Protein AF-A0A923WWR0-F1 (afdb_monomer_lite)

Structure (mmCIF, N/CA/C/O backbone):
data_AF-A0A923WWR0-F1
#
_entry.id   AF-A0A923WWR0-F1
#
loop_
_atom_site.group_PDB
_atom_site.id
_atom_site.type_symbol
_atom_site.label_atom_id
_atom_site.label_alt_id
_atom_site.label_comp_id
_atom_site.label_asym_id
_atom_site.label_entity_id
_atom_site.label_seq_id
_atom_site.pdbx_PDB_ins_code
_atom_site.Cartn_x
_atom_site.Cartn_y
_atom_site.Cartn_z
_atom_site.occupancy
_atom_site.B_iso_or_equiv
_atom_site.auth_seq_id
_atom_site.auth_comp_id
_atom_site.auth_asym_id
_atom_site.auth_atom_id
_atom_site.pdbx_PDB_model_num
ATOM 1 N N . MET A 1 1 ? 24.056 -51.949 -47.269 1.00 47.78 1 MET A N 1
ATOM 2 C CA . MET A 1 1 ? 23.035 -50.876 -47.373 1.00 47.78 1 MET A CA 1
ATOM 3 C C . MET A 1 1 ? 22.281 -50.566 -46.061 1.00 47.78 1 MET A C 1
ATOM 5 O O . MET A 1 1 ? 21.347 -49.783 -46.093 1.00 47.78 1 MET A O 1
ATOM 9 N N . ILE A 1 2 ? 22.695 -51.073 -44.885 1.00 51.41 2 ILE A N 1
ATOM 10 C CA . ILE A 1 2 ? 21.914 -50.946 -43.625 1.00 51.41 2 ILE A CA 1
ATOM 11 C C . ILE A 1 2 ? 22.336 -49.741 -42.744 1.00 51.41 2 ILE A C 1
ATOM 13 O O . ILE A 1 2 ? 21.591 -49.320 -41.864 1.00 51.41 2 ILE A O 1
ATOM 17 N N . LYS A 1 3 ? 23.507 -49.126 -42.984 1.00 46.00 3 LYS A N 1
ATOM 18 C CA . LYS A 1 3 ? 24.010 -48.002 -42.161 1.00 46.00 3 LYS A CA 1
ATOM 19 C C . LYS A 1 3 ? 23.375 -46.637 -42.479 1.00 46.00 3 LYS A C 1
ATOM 21 O O . LYS A 1 3 ? 23.254 -45.821 -41.574 1.00 46.00 3 LYS A O 1
ATOM 26 N N . ALA A 1 4 ? 22.920 -46.400 -43.713 1.00 49.69 4 ALA A N 1
ATOM 27 C CA . ALA A 1 4 ? 22.389 -45.093 -44.131 1.00 49.69 4 ALA A CA 1
ATOM 28 C C . ALA A 1 4 ? 21.005 -44.766 -43.530 1.00 49.69 4 ALA A C 1
ATOM 30 O O . ALA A 1 4 ? 20.708 -43.610 -43.245 1.00 49.69 4 ALA A O 1
ATOM 31 N N . ILE A 1 5 ? 20.185 -45.789 -43.266 1.00 51.03 5 ILE A N 1
ATOM 32 C CA . ILE A 1 5 ? 18.810 -45.629 -42.758 1.00 51.03 5 ILE A CA 1
ATOM 33 C C . ILE A 1 5 ? 18.807 -45.182 -41.284 1.00 51.03 5 ILE A C 1
ATOM 35 O O . ILE A 1 5 ? 17.966 -44.384 -40.876 1.00 51.03 5 ILE A O 1
ATOM 39 N N . LYS A 1 6 ? 19.791 -45.624 -40.484 1.00 48.72 6 LYS A N 1
ATOM 40 C CA . LYS A 1 6 ? 19.901 -45.241 -39.064 1.00 48.72 6 LYS A CA 1
ATOM 41 C C . LYS A 1 6 ? 20.361 -43.791 -38.872 1.00 48.72 6 LYS A C 1
ATOM 43 O O . LYS A 1 6 ? 19.874 -43.128 -37.965 1.00 48.72 6 LYS A O 1
ATOM 48 N N . SER A 1 7 ? 21.237 -43.273 -39.738 1.00 49.72 7 SER A N 1
ATOM 49 C CA . SER A 1 7 ? 21.700 -41.877 -39.656 1.00 49.72 7 SER A CA 1
ATOM 50 C C . SER A 1 7 ? 20.623 -40.858 -40.035 1.00 49.72 7 SER A C 1
ATOM 52 O O . SER A 1 7 ? 20.577 -39.786 -39.437 1.00 49.72 7 SER A O 1
ATOM 54 N N . PHE A 1 8 ? 19.722 -41.198 -40.964 1.00 51.91 8 PHE A N 1
ATOM 55 C CA . PHE A 1 8 ? 18.617 -40.315 -41.358 1.00 51.91 8 PHE A CA 1
ATOM 56 C C . PHE A 1 8 ? 17.594 -40.127 -40.220 1.00 51.91 8 PHE A C 1
ATOM 58 O O . PHE A 1 8 ? 17.115 -39.021 -39.981 1.00 51.91 8 PHE A O 1
ATOM 65 N N . SER A 1 9 ? 17.335 -41.189 -39.445 1.00 55.78 9 SER A N 1
ATOM 66 C CA . SER A 1 9 ? 16.432 -41.155 -38.285 1.00 55.78 9 SER A CA 1
ATOM 67 C C . SER A 1 9 ? 16.974 -40.330 -37.113 1.00 55.78 9 SER A C 1
ATOM 69 O O . SER A 1 9 ? 16.189 -39.711 -36.398 1.00 55.78 9 SER A O 1
ATOM 71 N N . VAL A 1 10 ? 18.294 -40.315 -36.899 1.00 59.16 10 VAL A N 1
ATOM 72 C CA . VAL A 1 10 ? 18.921 -39.542 -35.811 1.00 59.16 10 VAL A CA 1
ATOM 73 C C . VAL A 1 10 ? 18.944 -38.052 -36.149 1.00 59.16 10 VAL A C 1
ATOM 75 O O . VAL A 1 10 ? 18.641 -37.229 -35.289 1.00 59.16 10 VAL A O 1
ATOM 78 N N . PHE A 1 11 ? 19.212 -37.694 -37.408 1.00 58.94 11 PHE A N 1
ATOM 79 C CA . PHE A 1 11 ? 19.166 -36.298 -37.851 1.00 58.94 11 PHE A CA 1
ATOM 80 C C . PHE A 1 11 ? 17.760 -35.693 -37.743 1.00 58.94 11 PHE A C 1
ATOM 82 O O . PHE A 1 11 ? 17.623 -34.560 -37.288 1.00 58.94 11 PHE A O 1
ATOM 89 N N . ALA A 1 12 ? 16.717 -36.457 -38.085 1.00 60.34 12 ALA A N 1
ATOM 90 C CA . ALA A 1 12 ? 15.329 -36.013 -37.945 1.00 60.34 12 ALA A CA 1
ATOM 91 C C . ALA A 1 12 ? 14.926 -35.776 -36.475 1.00 60.34 12 ALA A C 1
ATOM 93 O O . ALA A 1 12 ? 14.228 -34.809 -36.175 1.00 60.34 12 ALA A O 1
ATOM 94 N N . LEU A 1 13 ? 15.410 -36.611 -35.549 1.00 58.78 13 LEU A N 1
ATOM 95 C CA . LEU A 1 13 ? 15.163 -36.473 -34.108 1.00 58.78 13 LEU A CA 1
ATOM 96 C C . LEU A 1 13 ? 15.883 -35.265 -33.489 1.00 58.78 13 LEU A C 1
ATOM 98 O O . LEU A 1 13 ? 15.303 -34.585 -32.647 1.0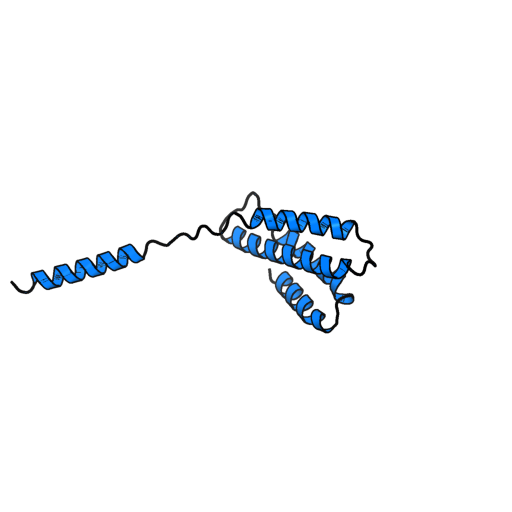0 58.78 13 LEU A O 1
ATOM 102 N N . VAL A 1 14 ? 17.110 -34.965 -33.931 1.00 60.34 14 VAL A N 1
ATOM 103 C CA . VAL A 1 14 ? 17.872 -33.779 -33.489 1.00 60.34 14 VAL A CA 1
ATOM 104 C C . VAL A 1 14 ? 17.276 -32.484 -34.051 1.00 60.34 14 VAL A C 1
ATOM 106 O O . VAL A 1 14 ? 17.271 -31.457 -33.376 1.00 60.34 14 VAL A O 1
ATOM 109 N N . PHE A 1 15 ? 16.720 -32.519 -35.264 1.00 59.03 15 PHE A N 1
ATOM 110 C CA . PHE A 1 15 ? 16.005 -31.367 -35.813 1.00 59.03 15 PHE A CA 1
ATOM 111 C C . PHE A 1 15 ? 14.698 -31.101 -35.062 1.00 59.03 15 PHE A C 1
ATOM 113 O O . PHE A 1 15 ? 14.403 -29.951 -34.748 1.00 59.03 15 PHE A O 1
ATOM 120 N N . LEU A 1 16 ? 13.945 -32.151 -34.713 1.00 59.75 16 LEU A N 1
ATOM 121 C CA . LEU A 1 16 ? 12.668 -32.030 -34.005 1.00 59.75 16 LEU A CA 1
ATOM 122 C C . LEU A 1 16 ? 12.825 -31.450 -32.585 1.00 59.75 16 LEU A C 1
ATOM 124 O O . LEU A 1 16 ? 11.973 -30.678 -32.145 1.00 59.75 16 LEU A O 1
ATOM 128 N N . SER A 1 17 ? 13.927 -31.748 -31.888 1.00 59.84 17 SER A N 1
ATOM 129 C CA . SER A 1 17 ? 14.235 -31.145 -30.581 1.00 59.84 17 SER A CA 1
ATOM 130 C C . SER A 1 17 ? 14.690 -29.683 -30.678 1.00 59.84 17 SER A C 1
ATOM 132 O O . SER A 1 17 ? 14.446 -28.903 -29.754 1.00 59.84 17 SER A O 1
ATOM 134 N N . PHE A 1 18 ? 15.268 -29.267 -31.809 1.00 58.84 18 PHE A N 1
ATOM 135 C CA . PHE A 1 18 ? 15.609 -27.864 -32.050 1.00 58.84 18 PHE A CA 1
ATOM 136 C C . PHE A 1 18 ? 14.362 -26.992 -32.293 1.00 58.84 18 PHE A C 1
ATOM 138 O O . PHE A 1 18 ? 14.297 -25.870 -31.794 1.00 58.84 18 PHE A O 1
ATOM 145 N N . VAL A 1 19 ? 13.325 -27.511 -32.970 1.00 60.44 19 VAL A N 1
ATOM 146 C CA . VAL A 1 19 ? 12.083 -26.743 -33.220 1.00 60.44 19 VAL A CA 1
ATOM 147 C C . VAL A 1 19 ? 11.257 -26.532 -31.942 1.00 60.44 19 VAL A C 1
ATOM 149 O O . VAL A 1 19 ? 10.624 -25.491 -31.787 1.00 60.44 19 VAL A O 1
ATOM 152 N N . LEU A 1 20 ? 11.308 -27.468 -30.985 1.00 58.12 20 LEU A N 1
ATOM 153 C CA . LEU A 1 20 ? 10.622 -27.328 -29.691 1.00 58.12 20 LEU A CA 1
ATOM 154 C C . LEU A 1 20 ? 11.274 -26.308 -28.739 1.00 58.12 20 LEU A C 1
ATOM 156 O O . LEU A 1 20 ? 10.700 -25.996 -27.699 1.00 58.12 20 LEU A O 1
ATOM 160 N N . SER A 1 21 ? 12.451 -25.780 -29.088 1.00 58.69 21 SER A N 1
ATOM 161 C CA . SER A 1 21 ? 13.175 -24.786 -28.284 1.00 58.69 21 SER A CA 1
ATOM 162 C C . SER A 1 21 ? 12.827 -23.340 -28.657 1.00 58.69 21 SER A C 1
ATOM 164 O O . SER A 1 21 ? 13.404 -22.402 -28.104 1.00 58.69 21 SER A O 1
ATOM 166 N N . VAL A 1 22 ? 11.881 -23.124 -29.581 1.00 59.34 22 VAL A N 1
ATOM 167 C CA . VAL A 1 22 ? 11.337 -21.788 -29.849 1.00 59.34 22 VAL A CA 1
ATOM 16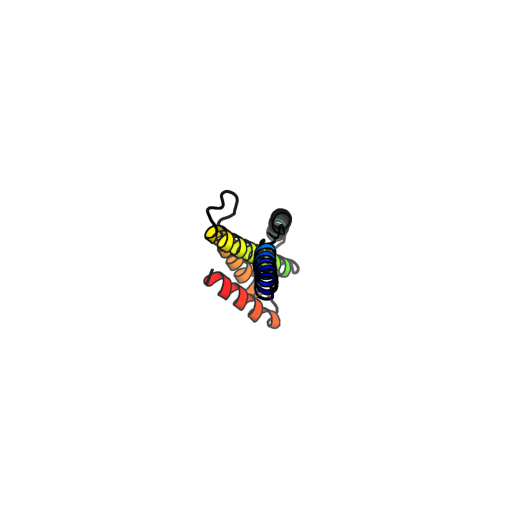8 C C . VAL A 1 22 ? 10.481 -21.379 -28.653 1.00 59.34 22 VAL A C 1
ATOM 170 O O . VAL A 1 22 ? 9.304 -21.717 -28.552 1.00 59.34 22 VAL A O 1
ATOM 173 N N . SER A 1 23 ? 11.106 -20.658 -27.723 1.00 58.12 23 SER A N 1
ATOM 174 C CA . SER A 1 23 ? 10.460 -20.036 -26.575 1.00 58.12 23 SER A CA 1
ATOM 175 C C . SER A 1 23 ? 9.244 -19.236 -27.029 1.00 58.12 23 SER A C 1
ATOM 177 O O . SER A 1 23 ? 9.375 -18.172 -27.641 1.00 58.12 23 SER A O 1
ATOM 179 N N . ILE A 1 24 ? 8.053 -19.738 -26.705 1.00 61.91 24 ILE A N 1
ATOM 180 C CA . ILE A 1 24 ? 6.806 -18.988 -26.811 1.00 61.91 24 ILE A CA 1
ATOM 181 C C . ILE A 1 24 ? 6.957 -17.793 -25.868 1.00 61.91 24 ILE A C 1
ATOM 183 O O . ILE A 1 24 ? 6.822 -17.920 -24.650 1.00 61.91 24 ILE A O 1
ATOM 187 N N . LYS A 1 25 ? 7.292 -16.621 -26.414 1.00 58.16 25 LYS A N 1
ATOM 188 C CA . LYS A 1 25 ? 7.227 -15.375 -25.654 1.00 58.16 25 LYS A CA 1
ATOM 189 C C . LYS A 1 25 ? 5.756 -15.120 -25.344 1.00 58.16 25 LYS A C 1
ATOM 191 O O . LYS A 1 25 ? 4.984 -14.729 -26.213 1.00 58.16 25 LYS A O 1
ATOM 196 N N . SER A 1 26 ? 5.371 -15.395 -24.103 1.00 49.47 26 SER A N 1
ATOM 197 C CA . SER A 1 26 ? 4.050 -15.064 -23.580 1.00 49.47 26 SER A CA 1
ATOM 198 C C . SER A 1 26 ? 3.891 -13.542 -23.549 1.00 49.47 26 SER A C 1
ATOM 200 O O . SER A 1 26 ? 4.515 -12.853 -22.742 1.00 49.47 26 SER A O 1
ATOM 202 N N . HIS A 1 27 ? 3.067 -13.002 -24.445 1.00 53.34 27 HIS A N 1
ATOM 203 C CA . HIS A 1 27 ? 2.634 -11.606 -24.415 1.00 53.34 27 HIS A CA 1
ATOM 204 C C . HIS A 1 27 ? 1.399 -11.474 -23.516 1.00 53.34 27 HIS A C 1
ATOM 206 O O . HIS A 1 27 ? 0.281 -11.322 -23.995 1.00 53.34 27 HIS A O 1
ATOM 212 N N . ALA A 1 28 ? 1.590 -11.562 -22.199 1.00 55.50 28 ALA A N 1
ATOM 213 C CA . ALA A 1 28 ? 0.507 -11.398 -21.220 1.00 55.50 28 ALA A CA 1
ATOM 214 C C . ALA A 1 28 ? 0.619 -10.111 -20.374 1.00 55.50 28 ALA A C 1
ATOM 216 O O . ALA A 1 28 ? -0.126 -9.950 -19.413 1.00 55.50 28 ALA A O 1
ATOM 217 N N . ALA A 1 29 ? 1.542 -9.196 -20.692 1.00 54.03 29 ALA A N 1
ATOM 218 C CA . ALA A 1 29 ? 1.967 -8.167 -19.735 1.00 54.03 29 ALA A CA 1
ATOM 219 C C . ALA A 1 29 ? 1.371 -6.756 -19.919 1.00 54.03 29 ALA A C 1
ATOM 221 O O . ALA A 1 29 ? 1.490 -5.953 -19.006 1.00 54.03 29 ALA A O 1
ATOM 222 N N . GLU A 1 30 ? 0.719 -6.410 -21.034 1.00 54.34 30 GLU A N 1
ATOM 223 C CA . GLU A 1 30 ? 0.506 -4.976 -21.332 1.00 54.34 30 GLU A CA 1
ATOM 224 C C . GLU A 1 30 ? -0.824 -4.381 -20.821 1.00 54.34 30 GLU A C 1
ATOM 226 O O . GLU A 1 30 ? -0.888 -3.206 -20.475 1.00 54.34 30 GLU A O 1
ATOM 231 N N . LYS A 1 31 ? -1.907 -5.166 -20.699 1.00 54.22 31 LYS A N 1
ATOM 232 C CA . LYS A 1 31 ? -3.222 -4.614 -20.291 1.00 54.22 31 LYS A CA 1
ATOM 233 C C . LYS A 1 31 ? -3.421 -4.419 -18.783 1.00 54.22 31 LYS A C 1
ATOM 235 O O . LYS A 1 31 ? -4.392 -3.773 -18.389 1.00 54.22 31 LYS A O 1
ATOM 240 N N . VAL A 1 32 ? -2.566 -4.991 -17.937 1.00 55.91 32 VAL A N 1
ATOM 241 C CA . VAL A 1 32 ? -2.772 -5.002 -16.476 1.00 55.91 32 VAL A CA 1
ATOM 242 C C . VAL A 1 32 ? -2.412 -3.659 -15.834 1.00 55.91 32 VAL A C 1
ATOM 244 O O . VAL A 1 32 ? -3.115 -3.215 -14.923 1.00 55.91 32 VAL A O 1
ATOM 247 N N . ASP A 1 33 ? -1.372 -2.988 -16.334 1.00 60.97 33 ASP A N 1
ATOM 248 C CA . ASP A 1 33 ? -0.810 -1.793 -15.695 1.00 60.97 33 ASP A CA 1
ATOM 249 C C . ASP A 1 33 ? -1.809 -0.621 -15.666 1.00 60.97 33 ASP A C 1
ATOM 251 O O . ASP A 1 33 ? -2.053 -0.044 -14.605 1.00 60.97 33 ASP A O 1
ATOM 255 N N . ASN A 1 34 ? -2.514 -0.3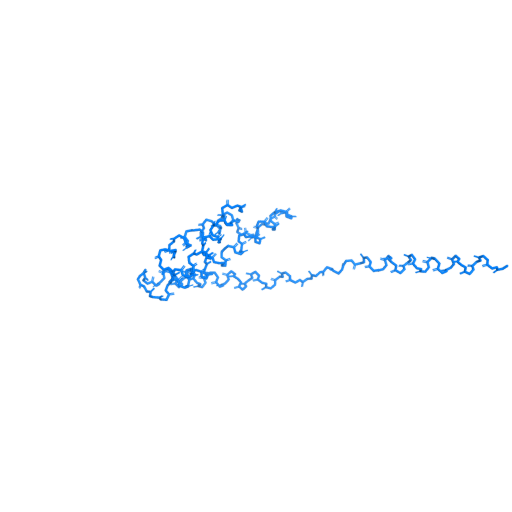71 -16.776 1.00 73.25 34 ASN A N 1
ATOM 256 C CA . ASN A 1 34 ? -3.495 0.720 -16.870 1.00 73.25 34 ASN A CA 1
ATOM 257 C C . ASN A 1 34 ? -4.678 0.564 -15.898 1.00 73.25 34 ASN A C 1
ATOM 259 O O . ASN A 1 34 ? -5.161 1.545 -15.333 1.00 73.25 34 ASN A O 1
ATOM 263 N N . ASN A 1 35 ? -5.151 -0.666 -15.678 1.00 85.81 35 ASN A N 1
ATOM 264 C CA . ASN A 1 35 ? -6.302 -0.909 -14.806 1.00 85.81 35 ASN A CA 1
ATOM 265 C C . ASN A 1 35 ? -5.925 -0.830 -13.324 1.00 85.81 35 ASN A C 1
ATOM 267 O O . ASN A 1 35 ? -6.711 -0.327 -12.517 1.00 85.81 35 ASN A O 1
ATOM 271 N N . ARG A 1 36 ? -4.730 -1.316 -12.960 1.00 90.94 36 ARG A N 1
ATOM 272 C CA . ARG A 1 36 ? -4.218 -1.235 -11.587 1.00 90.94 36 ARG A CA 1
ATOM 273 C C . ARG A 1 36 ? -4.018 0.218 -11.176 1.00 90.94 36 ARG A C 1
ATOM 275 O O . ARG A 1 36 ? -4.494 0.606 -10.114 1.00 90.94 36 ARG A O 1
ATOM 282 N N . ASP A 1 37 ? -3.360 1.012 -12.016 1.00 91.44 37 ASP A N 1
ATOM 283 C CA . ASP A 1 37 ? -3.039 2.403 -11.693 1.00 91.44 37 ASP A CA 1
ATOM 284 C C . ASP A 1 37 ? -4.305 3.261 -11.600 1.00 91.44 37 ASP A C 1
ATOM 286 O O . ASP A 1 37 ? -4.485 3.990 -10.623 1.00 91.44 37 ASP A O 1
ATOM 290 N N . TYR A 1 38 ? -5.257 3.066 -12.519 1.00 93.44 38 TYR A N 1
ATOM 291 C CA . TYR A 1 38 ? -6.579 3.686 -12.424 1.00 93.44 38 TYR A CA 1
ATOM 292 C C . TYR A 1 38 ? -7.303 3.334 -11.113 1.00 93.44 38 TYR A C 1
ATOM 294 O O . TYR A 1 38 ? -7.919 4.195 -10.478 1.00 93.44 38 TYR A O 1
ATOM 302 N N . LEU A 1 39 ? -7.235 2.069 -10.681 1.00 95.44 39 LEU A N 1
ATOM 303 C CA . LEU A 1 39 ? -7.866 1.633 -9.438 1.00 95.44 39 LEU A CA 1
ATOM 304 C C . LEU A 1 39 ? -7.166 2.215 -8.202 1.00 95.44 39 LEU A C 1
ATOM 306 O O . LEU A 1 39 ? -7.857 2.640 -7.276 1.00 95.44 39 LEU A O 1
ATOM 310 N N . ILE A 1 40 ? -5.831 2.275 -8.194 1.00 96.69 40 ILE A N 1
ATOM 311 C CA . ILE A 1 40 ? -5.048 2.926 -7.133 1.00 96.69 40 ILE A CA 1
ATOM 312 C C . ILE A 1 40 ? -5.478 4.387 -6.995 1.00 96.69 40 ILE A C 1
ATOM 314 O O . ILE A 1 40 ? -5.821 4.819 -5.894 1.00 96.69 40 ILE A O 1
ATOM 318 N N . ASP A 1 41 ? -5.551 5.124 -8.103 1.00 95.75 41 ASP A N 1
ATOM 319 C CA . ASP A 1 41 ? -5.958 6.529 -8.097 1.00 95.75 41 ASP A CA 1
ATOM 320 C C . ASP A 1 41 ? -7.392 6.708 -7.591 1.00 95.75 41 ASP A C 1
ATOM 322 O O . ASP A 1 41 ? -7.671 7.592 -6.774 1.00 95.75 41 ASP A O 1
ATOM 326 N N . LYS A 1 42 ? -8.317 5.852 -8.038 1.00 96.62 42 LYS A N 1
ATOM 327 C CA . LYS A 1 42 ? -9.714 5.893 -7.598 1.00 96.62 42 LYS A CA 1
ATOM 328 C C . LYS A 1 42 ? -9.833 5.631 -6.099 1.00 96.62 42 LYS A C 1
ATOM 330 O O . LYS A 1 42 ? -10.509 6.387 -5.406 1.00 96.62 42 LYS A O 1
ATOM 335 N N . LEU A 1 43 ? -9.175 4.591 -5.589 1.00 97.56 43 LEU A N 1
ATOM 336 C CA . LEU A 1 43 ? -9.219 4.249 -4.168 1.00 97.56 43 LEU A CA 1
ATOM 337 C C . LEU A 1 43 ? -8.522 5.307 -3.314 1.00 97.56 43 LEU A C 1
ATOM 339 O O . LEU A 1 43 ? -9.044 5.651 -2.260 1.00 97.56 43 LEU A O 1
ATOM 343 N N . HIS A 1 44 ? -7.415 5.886 -3.784 1.00 96.56 44 HIS A N 1
ATOM 344 C CA . HIS A 1 44 ? -6.760 6.998 -3.101 1.00 96.56 44 HIS A CA 1
ATOM 345 C C . HIS A 1 44 ? -7.718 8.180 -2.928 1.00 96.56 44 HIS A C 1
ATOM 347 O O . HIS A 1 44 ? -7.876 8.671 -1.815 1.00 96.56 44 HIS A O 1
ATOM 353 N N . ARG A 1 45 ? -8.427 8.587 -3.994 1.00 96.19 45 ARG A N 1
ATOM 354 C CA . ARG A 1 45 ? -9.445 9.654 -3.921 1.00 96.19 45 ARG A CA 1
ATOM 355 C C . ARG A 1 45 ? -10.559 9.328 -2.927 1.00 96.19 45 ARG A C 1
ATOM 357 O O . ARG A 1 45 ? -11.024 10.209 -2.213 1.00 96.19 45 ARG A O 1
ATOM 364 N N . VAL A 1 46 ? -10.994 8.070 -2.867 1.00 96.06 46 VAL A N 1
ATOM 365 C CA . VAL A 1 46 ? -12.007 7.645 -1.893 1.00 96.06 46 VAL A CA 1
ATOM 366 C C . VAL A 1 46 ? -11.456 7.738 -0.467 1.00 96.06 46 VAL A C 1
ATOM 368 O O . VAL A 1 46 ? -12.094 8.347 0.384 1.00 96.06 46 VAL A O 1
ATOM 371 N N . VAL A 1 47 ? -10.253 7.220 -0.202 1.00 94.69 47 VAL A N 1
ATOM 372 C CA . VAL A 1 47 ? -9.618 7.274 1.129 1.00 94.69 47 VAL A CA 1
ATOM 373 C C . VAL A 1 47 ? -9.407 8.710 1.612 1.00 94.69 47 VAL A C 1
ATOM 375 O O . VAL A 1 47 ? -9.574 8.964 2.806 1.00 94.69 47 VAL A O 1
ATOM 378 N N . THR A 1 48 ? -9.057 9.637 0.714 1.00 93.88 48 THR A N 1
ATOM 379 C CA . THR A 1 48 ? -8.868 11.057 1.055 1.00 93.88 48 THR A CA 1
ATOM 380 C C . THR A 1 48 ? -10.176 11.797 1.307 1.00 93.88 48 THR A C 1
ATOM 382 O O . THR A 1 48 ? -10.171 12.782 2.035 1.00 93.88 48 THR A O 1
ATOM 385 N N . ASN A 1 49 ? -11.283 11.339 0.716 1.00 95.56 49 ASN A N 1
ATOM 386 C CA . ASN A 1 49 ? -12.588 11.989 0.842 1.00 95.56 49 ASN A CA 1
ATOM 387 C C . ASN A 1 49 ? -13.455 11.392 1.960 1.00 95.56 49 ASN A C 1
ATOM 389 O O . ASN A 1 49 ? -14.394 12.043 2.412 1.00 95.56 49 ASN A O 1
ATOM 393 N N . LEU A 1 50 ? -13.169 10.166 2.404 1.00 94.44 50 LEU A N 1
ATOM 394 C CA . LEU A 1 50 ? -13.855 9.554 3.540 1.00 94.44 50 LEU A CA 1
ATOM 395 C C . LEU A 1 50 ? -13.305 10.079 4.867 1.00 94.44 50 LEU A C 1
ATOM 397 O O . LEU A 1 50 ? -12.092 10.186 5.064 1.00 94.44 50 LEU A O 1
ATOM 401 N N . ALA A 1 51 ? -14.208 10.322 5.817 1.00 92.44 51 ALA A N 1
ATOM 402 C CA . ALA A 1 51 ? -13.830 10.674 7.178 1.00 92.44 51 ALA A CA 1
ATOM 403 C C . ALA A 1 51 ? -13.004 9.539 7.823 1.00 92.44 51 ALA A C 1
ATOM 405 O O . ALA A 1 51 ? -13.314 8.363 7.615 1.00 92.44 51 ALA A O 1
ATOM 406 N N . PRO A 1 52 ? -11.994 9.837 8.665 1.00 86.94 52 PRO A N 1
ATOM 407 C CA . PRO A 1 52 ? -11.175 8.807 9.315 1.00 86.94 52 PRO A CA 1
ATOM 408 C C . PRO A 1 52 ? -11.955 7.778 10.149 1.00 86.94 52 PRO A C 1
ATOM 410 O O . PRO A 1 52 ? -11.468 6.660 10.334 1.00 86.94 52 PRO A O 1
ATOM 413 N N . ALA A 1 53 ? -13.133 8.164 10.649 1.00 87.44 53 ALA A N 1
ATOM 414 C CA . ALA A 1 53 ? -14.036 7.332 11.444 1.00 87.44 53 ALA A CA 1
ATOM 415 C C . ALA A 1 53 ? -15.057 6.539 10.604 1.00 87.44 53 ALA A C 1
ATOM 417 O O . ALA A 1 53 ? -15.832 5.766 11.164 1.00 87.44 53 ALA A O 1
ATOM 418 N N . ASP A 1 54 ? -15.084 6.723 9.281 1.00 90.88 54 ASP A N 1
ATOM 419 C CA . ASP A 1 54 ? -16.013 6.011 8.409 1.00 90.88 54 ASP A CA 1
ATOM 420 C C . ASP A 1 54 ? -15.718 4.501 8.410 1.00 90.88 54 ASP A C 1
ATOM 422 O O . ASP A 1 54 ? -14.594 4.061 8.147 1.00 90.88 54 ASP A O 1
ATOM 426 N N . SER A 1 55 ? -16.746 3.698 8.696 1.00 86.31 55 SER A N 1
ATOM 427 C CA . SER A 1 55 ? -16.641 2.238 8.797 1.00 86.31 55 SER A CA 1
ATOM 428 C C . SER A 1 55 ? -16.164 1.556 7.507 1.00 86.31 55 SER A C 1
ATOM 430 O O . SER A 1 55 ? -15.475 0.536 7.571 1.00 86.31 55 SER A O 1
ATOM 432 N N . ALA A 1 56 ? -16.455 2.129 6.334 1.00 89.25 56 ALA A N 1
ATOM 433 C CA . ALA A 1 56 ? -16.026 1.594 5.046 1.00 89.25 56 ALA A CA 1
ATOM 434 C C . ALA A 1 56 ? -14.538 1.870 4.768 1.00 89.25 56 ALA A C 1
ATOM 436 O O . ALA A 1 56 ? -13.903 1.158 3.984 1.00 89.25 56 ALA A O 1
ATOM 437 N N . ARG A 1 57 ? -13.949 2.879 5.423 1.00 91.81 57 ARG A N 1
ATOM 438 C CA . ARG A 1 57 ? -12.604 3.375 5.108 1.00 91.81 57 ARG A CA 1
ATOM 439 C C . ARG A 1 57 ? -11.511 2.338 5.355 1.00 91.81 57 ARG A C 1
ATOM 441 O O . ARG A 1 57 ? -10.586 2.242 4.555 1.00 91.81 57 ARG A O 1
ATOM 448 N N . ASN A 1 58 ? -11.626 1.523 6.403 1.00 89.94 58 ASN A N 1
ATOM 449 C CA . ASN A 1 58 ? -10.584 0.549 6.756 1.00 89.94 58 ASN A CA 1
ATOM 450 C C . ASN A 1 58 ? -10.410 -0.535 5.683 1.00 89.94 58 ASN A C 1
ATOM 452 O O . ASN A 1 58 ? -9.283 -0.851 5.309 1.00 89.94 58 ASN A O 1
ATOM 456 N N . GLY A 1 59 ? -11.512 -1.069 5.147 1.00 91.88 59 GLY A N 1
ATOM 457 C CA . GLY A 1 59 ? -11.452 -2.061 4.068 1.00 91.88 59 GLY A CA 1
ATOM 458 C C . GLY A 1 59 ? -10.856 -1.482 2.782 1.00 91.88 59 GLY A C 1
ATOM 459 O O . GLY A 1 59 ? -10.064 -2.137 2.107 1.00 91.88 59 GLY A O 1
ATOM 460 N N . ILE A 1 60 ? -11.182 -0.224 2.479 1.00 95.75 60 ILE A N 1
ATOM 461 C CA . ILE A 1 60 ? -10.672 0.491 1.303 1.00 95.75 60 ILE A CA 1
ATOM 462 C C . ILE A 1 60 ? -9.170 0.775 1.448 1.00 95.75 60 ILE A C 1
ATOM 464 O O . ILE A 1 60 ? -8.425 0.579 0.490 1.00 95.75 60 ILE A O 1
ATOM 468 N N . ILE A 1 61 ? -8.711 1.172 2.639 1.00 95.94 61 ILE A N 1
ATOM 469 C CA . ILE A 1 61 ? -7.287 1.378 2.942 1.00 95.94 61 ILE A CA 1
ATOM 470 C C . ILE A 1 61 ? -6.491 0.093 2.765 1.00 95.94 61 ILE A C 1
ATOM 472 O O . ILE A 1 61 ? -5.445 0.124 2.124 1.00 95.94 61 ILE A O 1
ATOM 476 N N . LEU A 1 62 ? -6.983 -1.034 3.287 1.00 95.88 62 LEU A N 1
ATOM 477 C CA . LEU A 1 62 ? -6.314 -2.323 3.102 1.00 95.88 62 LEU A CA 1
ATOM 478 C C . LEU A 1 62 ? -6.202 -2.678 1.620 1.00 95.88 62 LEU A C 1
ATOM 480 O O . LEU A 1 62 ? -5.121 -3.019 1.155 1.00 95.88 62 LEU A O 1
ATOM 484 N N . ARG A 1 63 ? -7.287 -2.508 0.854 1.00 96.50 63 ARG A N 1
ATOM 485 C CA . ARG A 1 63 ? -7.265 -2.796 -0.583 1.00 96.50 63 ARG A CA 1
ATOM 486 C C . ARG A 1 63 ? -6.306 -1.885 -1.350 1.00 96.50 63 ARG A C 1
ATOM 488 O O . ARG A 1 63 ? -5.650 -2.336 -2.286 1.00 96.50 63 ARG A O 1
ATOM 495 N N . LEU A 1 64 ? -6.229 -0.610 -0.974 1.00 97.75 64 LEU A N 1
ATOM 496 C CA . LEU A 1 64 ? -5.265 0.330 -1.538 1.00 97.75 64 LEU A CA 1
ATOM 497 C C . LEU A 1 64 ? -3.824 -0.074 -1.184 1.00 97.75 64 LEU A C 1
ATOM 499 O O . LEU A 1 64 ? -2.959 -0.045 -2.057 1.00 97.75 64 LEU A O 1
ATOM 503 N N . ALA A 1 65 ? -3.574 -0.498 0.058 1.00 97.69 65 ALA A N 1
ATOM 504 C CA . ALA A 1 65 ? -2.271 -0.986 0.505 1.00 97.69 65 ALA A CA 1
ATOM 505 C C . ALA A 1 65 ? -1.831 -2.250 -0.254 1.00 97.69 65 ALA A C 1
ATOM 507 O O . ALA A 1 65 ? -0.679 -2.319 -0.682 1.00 97.69 65 ALA A O 1
ATOM 508 N N . ASP A 1 66 ? -2.744 -3.200 -0.489 1.00 96.81 66 ASP A N 1
ATOM 509 C CA . ASP A 1 66 ? -2.489 -4.399 -1.300 1.00 96.81 66 ASP A CA 1
ATOM 510 C C . ASP A 1 66 ? -2.034 -4.019 -2.720 1.00 96.81 66 ASP A C 1
ATOM 512 O O . ASP A 1 66 ? -1.008 -4.492 -3.200 1.00 96.81 66 ASP A O 1
ATOM 516 N N . LEU A 1 67 ? -2.759 -3.114 -3.386 1.00 97.19 67 LEU A N 1
ATOM 517 C CA . LEU A 1 67 ? -2.457 -2.714 -4.767 1.00 97.19 67 LEU A CA 1
ATOM 518 C C . LEU A 1 67 ? -1.126 -1.963 -4.889 1.00 97.19 67 LEU A C 1
ATOM 520 O O . LEU A 1 67 ? -0.395 -2.157 -5.862 1.00 97.19 67 LEU A O 1
ATOM 524 N N . LEU A 1 68 ? -0.806 -1.116 -3.909 1.00 97.56 68 LEU A N 1
ATOM 525 C CA . LEU A 1 68 ? 0.486 -0.433 -3.829 1.00 97.56 68 LEU A CA 1
ATOM 526 C C . LEU A 1 68 ? 1.622 -1.434 -3.577 1.00 97.56 68 LEU A C 1
ATOM 528 O O . LEU A 1 68 ? 2.654 -1.357 -4.236 1.00 97.56 68 LEU A O 1
ATOM 532 N N . SER A 1 69 ? 1.417 -2.409 -2.685 1.00 97.12 69 SER A N 1
ATOM 533 C CA . SER A 1 69 ? 2.364 -3.506 -2.442 1.00 97.12 69 SER A CA 1
ATOM 534 C C . SER A 1 69 ? 2.640 -4.305 -3.719 1.00 97.12 69 SER A C 1
ATOM 536 O O . SER A 1 69 ? 3.796 -4.518 -4.088 1.00 97.12 69 SER A O 1
ATOM 538 N N . ASP A 1 70 ? 1.592 -4.680 -4.451 1.00 94.75 70 ASP A N 1
ATOM 539 C CA . ASP A 1 70 ? 1.716 -5.436 -5.697 1.00 94.75 70 ASP A CA 1
ATOM 540 C C . ASP A 1 70 ? 2.435 -4.635 -6.791 1.00 94.75 70 ASP A C 1
ATOM 542 O O . ASP A 1 70 ? 3.297 -5.176 -7.489 1.00 94.75 70 ASP A O 1
ATOM 546 N N . ARG A 1 71 ? 2.137 -3.333 -6.925 1.00 94.50 71 ARG A N 1
ATOM 547 C CA . ARG A 1 71 ? 2.845 -2.459 -7.872 1.00 94.50 71 ARG A CA 1
ATOM 548 C C . ARG A 1 71 ? 4.312 -2.277 -7.491 1.00 94.50 71 ARG A C 1
ATOM 550 O O . ARG A 1 71 ? 5.163 -2.338 -8.376 1.00 94.50 71 ARG A O 1
ATOM 557 N N . ALA A 1 72 ? 4.619 -2.132 -6.201 1.00 94.94 72 ALA A N 1
ATOM 558 C CA . ALA A 1 72 ? 5.994 -2.075 -5.715 1.00 94.94 72 ALA A CA 1
ATOM 559 C C . ALA A 1 72 ? 6.763 -3.348 -6.095 1.00 94.94 72 ALA A C 1
ATOM 561 O O . ALA A 1 72 ? 7.822 -3.261 -6.709 1.00 94.94 72 ALA A O 1
ATOM 562 N N . ARG A 1 73 ? 6.199 -4.533 -5.826 1.00 92.19 73 ARG A N 1
ATOM 563 C CA . ARG A 1 73 ? 6.807 -5.828 -6.189 1.00 92.19 73 ARG A CA 1
ATOM 564 C C . ARG A 1 73 ? 7.055 -5.951 -7.685 1.00 92.19 73 ARG A C 1
ATOM 566 O O . ARG A 1 73 ? 8.150 -6.326 -8.098 1.00 92.19 73 ARG A O 1
ATOM 573 N N . TYR A 1 74 ? 6.046 -5.618 -8.487 1.00 91.81 74 TYR A N 1
ATOM 574 C CA . TYR A 1 74 ? 6.148 -5.653 -9.941 1.00 91.81 74 TYR A CA 1
ATOM 575 C C . TYR A 1 74 ? 7.257 -4.723 -10.443 1.00 91.81 74 TYR A C 1
ATOM 577 O O . TYR A 1 74 ? 8.114 -5.145 -11.218 1.00 91.81 74 TYR A O 1
ATOM 585 N N . ASN A 1 75 ? 7.301 -3.486 -9.946 1.00 92.06 75 ASN A N 1
ATOM 586 C CA . ASN A 1 75 ? 8.314 -2.521 -10.354 1.00 92.06 75 ASN A CA 1
ATOM 587 C C . ASN A 1 75 ? 9.717 -2.911 -9.856 1.00 92.06 75 ASN A C 1
ATOM 589 O O . ASN A 1 75 ? 10.682 -2.670 -10.577 1.00 92.06 75 ASN A O 1
ATOM 593 N N . SER A 1 76 ? 9.858 -3.548 -8.684 1.00 91.50 76 SER A N 1
ATOM 594 C CA . SER A 1 76 ? 11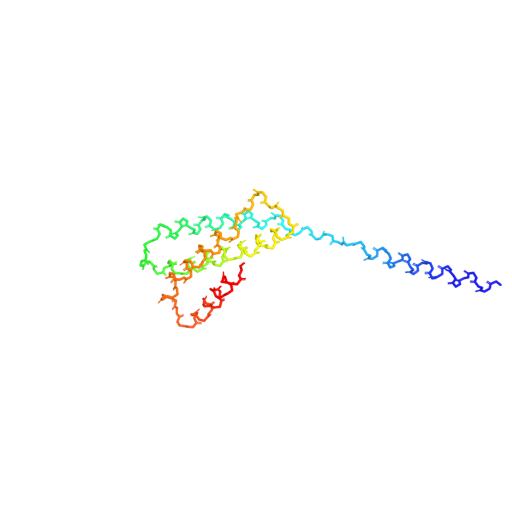.146 -4.084 -8.204 1.00 91.50 76 SER A CA 1
ATOM 595 C C . SER A 1 76 ? 11.681 -5.165 -9.141 1.00 91.50 76 SER A C 1
ATOM 597 O O . SER A 1 76 ? 12.858 -5.152 -9.509 1.00 91.50 76 SER A O 1
ATOM 599 N N . MET A 1 77 ? 10.806 -6.076 -9.582 1.00 89.69 77 MET A N 1
ATOM 600 C CA . MET A 1 77 ? 11.163 -7.092 -10.573 1.00 89.69 77 MET A CA 1
ATOM 601 C C . MET A 1 77 ? 11.550 -6.448 -11.908 1.00 89.69 77 MET A C 1
ATOM 603 O O . MET A 1 77 ? 12.598 -6.764 -12.462 1.00 89.69 77 MET A O 1
ATOM 607 N N . LYS A 1 78 ? 10.755 -5.487 -12.395 1.00 89.12 78 LYS A N 1
ATOM 608 C CA . LYS A 1 78 ? 11.027 -4.783 -13.658 1.00 89.12 78 LYS A CA 1
ATOM 609 C C . LYS A 1 78 ? 12.341 -4.015 -13.635 1.00 89.12 78 LYS A C 1
ATOM 611 O O . LYS A 1 78 ? 13.067 -4.044 -14.621 1.00 89.12 78 LYS A O 1
ATOM 616 N N . LEU A 1 79 ? 12.673 -3.376 -12.515 1.00 86.62 79 LEU A N 1
ATOM 617 C CA . LEU A 1 79 ? 13.934 -2.656 -12.360 1.00 86.62 79 LEU A CA 1
ATOM 618 C C . LEU A 1 79 ? 15.148 -3.596 -12.408 1.00 86.62 79 LEU A C 1
ATOM 620 O O . LEU A 1 79 ? 16.205 -3.207 -12.898 1.00 86.62 79 LEU A O 1
ATOM 624 N N . SER A 1 80 ? 14.980 -4.839 -11.949 1.00 85.50 80 SER A N 1
ATOM 625 C CA . SER A 1 80 ? 16.014 -5.878 -12.029 1.00 85.50 80 SER A CA 1
ATOM 626 C C . SER A 1 80 ? 16.226 -6.388 -13.463 1.00 85.50 80 SER A C 1
ATOM 628 O O . SER A 1 80 ? 17.317 -6.842 -13.796 1.00 85.50 80 SER A O 1
ATOM 630 N N . GLU A 1 81 ? 15.208 -6.290 -14.326 1.00 87.62 81 GLU A N 1
ATOM 631 C CA . GLU A 1 81 ? 15.279 -6.636 -15.756 1.00 87.62 81 GLU A CA 1
ATOM 632 C C . GLU A 1 81 ? 15.882 -5.504 -16.618 1.00 87.62 81 GLU A C 1
ATOM 634 O O . GLU A 1 81 ? 16.313 -5.751 -17.746 1.00 87.62 81 GLU A O 1
ATOM 639 N N . GLY A 1 82 ? 15.923 -4.266 -16.111 1.00 84.06 82 GLY A N 1
ATOM 640 C CA . GLY A 1 82 ? 16.488 -3.102 -16.796 1.00 84.06 82 GLY A CA 1
ATOM 641 C C . GLY A 1 82 ? 15.877 -1.766 -16.342 1.00 84.06 82 GLY A C 1
ATOM 642 O O . GLY A 1 82 ? 14.924 -1.733 -15.563 1.00 84.06 82 GLY A O 1
ATOM 643 N N . PRO A 1 83 ? 16.398 -0.621 -16.823 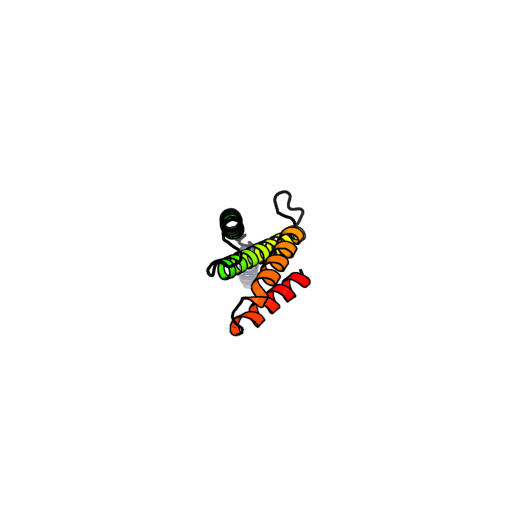1.00 76.75 83 PRO A N 1
ATOM 644 C CA . PRO A 1 83 ? 15.900 0.692 -16.422 1.00 76.75 83 PRO A CA 1
ATOM 645 C C . PRO A 1 83 ? 14.472 0.934 -16.934 1.00 76.75 83 PRO A C 1
ATOM 647 O O . PRO A 1 83 ? 14.249 1.097 -18.136 1.00 76.75 83 PRO A O 1
ATOM 650 N N . CYS A 1 84 ? 13.504 1.024 -16.019 1.00 79.75 84 CYS A N 1
ATOM 651 C CA . CYS A 1 84 ? 12.140 1.426 -16.351 1.00 79.75 84 CYS A CA 1
ATOM 652 C C . CYS A 1 84 ? 11.979 2.952 -16.270 1.00 79.75 84 CYS A C 1
ATOM 654 O O . CYS A 1 84 ? 12.065 3.533 -15.192 1.00 79.75 84 CYS A O 1
ATOM 656 N N . LYS A 1 85 ? 11.720 3.608 -17.409 1.00 79.38 85 LYS A N 1
ATOM 657 C CA . LYS A 1 85 ? 11.583 5.078 -17.488 1.00 79.38 85 LYS A CA 1
ATOM 658 C C . LYS A 1 85 ? 10.218 5.606 -17.039 1.00 79.38 85 LYS A C 1
ATOM 660 O O . LYS A 1 85 ? 10.118 6.765 -16.659 1.00 79.38 85 LYS A O 1
ATOM 665 N N . THR A 1 86 ? 9.177 4.781 -17.119 1.00 82.31 86 THR A N 1
ATOM 666 C CA . THR A 1 86 ? 7.783 5.170 -16.842 1.00 82.31 86 THR A CA 1
ATOM 667 C C . THR A 1 86 ? 7.229 4.550 -15.561 1.00 82.31 86 THR A C 1
ATOM 669 O O . THR A 1 86 ? 6.105 4.859 -15.175 1.00 82.31 86 THR A O 1
ATOM 672 N N . CYS A 1 87 ? 7.993 3.682 -14.893 1.00 84.62 87 CYS A N 1
ATOM 673 C CA . CYS A 1 87 ? 7.563 3.049 -13.654 1.00 84.62 87 CYS A CA 1
ATOM 674 C C . CYS A 1 87 ? 7.715 4.009 -12.477 1.00 84.62 87 CYS A C 1
ATOM 676 O O . CYS A 1 87 ? 8.716 4.715 -12.346 1.00 84.62 87 CYS A O 1
ATOM 678 N N . ILE A 1 88 ? 6.756 3.953 -11.559 1.00 89.69 88 ILE A N 1
ATOM 679 C CA . ILE A 1 88 ? 6.917 4.531 -10.227 1.00 89.69 88 ILE A CA 1
ATOM 680 C C . ILE A 1 88 ? 8.008 3.746 -9.490 1.00 89.69 88 ILE A C 1
ATOM 682 O O . ILE A 1 88 ? 8.032 2.513 -9.537 1.00 89.69 88 ILE A O 1
ATOM 686 N N . ALA A 1 89 ? 8.909 4.454 -8.807 1.00 91.38 89 ALA A N 1
ATOM 687 C CA . ALA A 1 89 ? 9.957 3.818 -8.020 1.00 91.38 89 ALA A CA 1
ATOM 688 C C . ALA A 1 89 ? 9.327 2.853 -6.992 1.00 91.38 89 ALA A C 1
ATOM 690 O O . ALA A 1 89 ? 8.440 3.278 -6.244 1.00 91.38 89 ALA A O 1
ATOM 691 N N . PRO A 1 90 ? 9.779 1.585 -6.908 1.00 92.50 90 PRO A N 1
ATOM 692 C CA . PRO A 1 90 ? 9.180 0.591 -6.010 1.00 92.50 90 PRO A CA 1
ATOM 693 C C . PRO A 1 90 ? 9.092 1.070 -4.561 1.00 92.50 90 PRO A C 1
ATOM 695 O O . PRO A 1 90 ? 8.108 0.845 -3.858 1.00 92.50 90 PRO A O 1
ATOM 698 N N . ASP A 1 91 ? 10.113 1.816 -4.148 1.00 94.50 91 ASP A N 1
ATOM 699 C CA . ASP A 1 91 ? 10.269 2.350 -2.805 1.00 94.50 91 ASP A CA 1
ATOM 700 C C . ASP A 1 91 ? 9.175 3.366 -2.425 1.00 94.50 91 ASP A C 1
ATOM 702 O O . ASP A 1 91 ? 8.800 3.474 -1.255 1.00 94.50 91 ASP A O 1
ATOM 706 N N . THR A 1 92 ? 8.625 4.088 -3.407 1.00 95.25 92 THR A N 1
ATOM 707 C CA . THR A 1 92 ? 7.521 5.036 -3.208 1.00 95.25 92 THR A CA 1
ATOM 708 C C . THR A 1 92 ? 6.249 4.304 -2.800 1.00 95.25 92 THR A C 1
ATOM 710 O O . THR A 1 92 ? 5.642 4.643 -1.784 1.00 95.25 92 THR A O 1
ATOM 713 N N . ASP A 1 93 ? 5.861 3.281 -3.559 1.00 96.81 93 ASP A N 1
ATOM 714 C CA . ASP A 1 93 ? 4.640 2.526 -3.282 1.00 96.81 93 ASP A CA 1
ATOM 715 C C . ASP A 1 93 ? 4.788 1.641 -2.043 1.00 96.81 93 ASP A C 1
ATOM 717 O O . ASP A 1 93 ? 3.862 1.571 -1.236 1.00 96.81 93 ASP A O 1
ATOM 721 N N . ARG A 1 94 ? 5.969 1.048 -1.825 1.00 97.50 94 ARG A N 1
ATOM 722 C CA . ARG A 1 94 ? 6.297 0.251 -0.632 1.00 97.50 94 ARG A CA 1
ATOM 723 C C . ARG A 1 94 ? 6.077 1.040 0.660 1.00 97.50 94 ARG A C 1
ATOM 725 O O . ARG A 1 94 ? 5.375 0.576 1.559 1.00 97.50 94 ARG A O 1
ATOM 732 N N . LYS A 1 95 ? 6.619 2.262 0.746 1.00 97.62 95 LYS A N 1
ATOM 733 C CA . LYS A 1 95 ? 6.449 3.145 1.918 1.00 97.62 95 LYS A CA 1
ATOM 734 C C . LYS A 1 95 ? 4.990 3.540 2.126 1.00 97.62 95 LYS A C 1
ATOM 736 O O . LYS A 1 95 ? 4.505 3.544 3.255 1.00 97.62 95 LYS A O 1
ATOM 741 N N . LYS A 1 96 ? 4.275 3.829 1.038 1.00 97.50 96 LYS A N 1
ATOM 742 C CA . LYS A 1 96 ? 2.865 4.230 1.086 1.00 97.50 96 LYS A CA 1
ATOM 743 C C . LYS A 1 96 ? 1.957 3.068 1.510 1.00 97.50 96 LYS A C 1
ATOM 745 O O . LYS A 1 96 ? 1.069 3.255 2.336 1.00 97.50 96 LYS A O 1
ATOM 750 N N . ALA A 1 97 ? 2.227 1.856 1.028 1.00 98.00 97 ALA A N 1
ATOM 751 C CA . ALA A 1 97 ? 1.558 0.638 1.476 1.00 98.00 97 ALA A CA 1
ATOM 752 C C . ALA A 1 97 ? 1.796 0.379 2.973 1.00 98.00 97 ALA A C 1
ATOM 754 O O . ALA A 1 97 ? 0.838 0.145 3.707 1.00 98.00 97 ALA A O 1
ATOM 755 N N . LEU A 1 98 ? 3.041 0.498 3.456 1.00 98.25 98 LEU A N 1
ATOM 756 C CA . LEU A 1 98 ? 3.366 0.371 4.885 1.00 98.25 98 LEU A CA 1
ATOM 757 C C . LEU A 1 98 ? 2.620 1.392 5.751 1.00 98.25 98 LEU A C 1
ATOM 759 O O . LEU A 1 98 ? 2.124 1.037 6.822 1.00 98.25 98 LEU A O 1
ATOM 763 N N . GLN A 1 99 ? 2.501 2.637 5.284 1.00 97.25 99 GLN A N 1
ATOM 764 C CA . GLN A 1 99 ? 1.729 3.674 5.967 1.00 97.25 99 GLN A CA 1
ATOM 765 C C . GLN A 1 99 ? 0.255 3.266 6.105 1.00 97.25 99 GLN A C 1
ATOM 767 O O . GLN A 1 99 ? -0.289 3.296 7.208 1.00 97.25 99 GLN A O 1
ATOM 772 N N . TYR A 1 100 ? -0.376 2.830 5.013 1.00 97.38 100 TYR A N 1
ATOM 773 C CA . TYR A 1 100 ? -1.780 2.418 5.021 1.00 97.38 100 TYR A CA 1
ATOM 774 C C . TYR A 1 100 ? -2.033 1.155 5.848 1.00 97.38 100 TYR A C 1
ATOM 776 O O . TYR A 1 100 ? -3.008 1.103 6.599 1.00 97.38 100 TYR A O 1
ATOM 784 N N . TYR A 1 101 ? -1.146 0.159 5.790 1.00 97.56 101 TYR A N 1
ATOM 785 C CA . TYR A 1 101 ? -1.241 -1.001 6.674 1.00 97.56 101 TYR A CA 1
ATOM 786 C C . TYR A 1 101 ? -1.116 -0.615 8.145 1.00 97.56 101 TYR A C 1
ATOM 788 O O . TYR A 1 101 ? -1.906 -1.091 8.955 1.00 97.56 101 TYR A O 1
ATOM 796 N N . SER A 1 102 ? -0.185 0.278 8.488 1.00 96.38 102 SER A N 1
ATOM 797 C CA . SER A 1 102 ? -0.015 0.759 9.866 1.00 96.38 102 SER A CA 1
ATOM 798 C C . SER A 1 102 ? -1.258 1.501 10.364 1.00 96.38 102 SER A C 1
ATOM 800 O O . SER A 1 102 ? -1.664 1.335 11.511 1.00 96.38 102 SER A O 1
ATOM 802 N N . GLU A 1 103 ? -1.900 2.280 9.492 1.00 94.00 103 GLU A N 1
ATOM 803 C CA . GLU A 1 103 ? -3.143 2.988 9.801 1.00 94.00 103 GLU A CA 1
ATOM 804 C C . GLU A 1 103 ? -4.332 2.035 10.007 1.00 94.00 103 GLU A C 1
ATOM 806 O O . GLU A 1 103 ? -5.163 2.251 10.897 1.00 94.00 103 GLU A O 1
ATOM 811 N N . ALA A 1 104 ? -4.430 0.986 9.187 1.00 93.25 104 ALA A N 1
ATOM 812 C CA . ALA A 1 104 ? -5.512 0.011 9.260 1.00 93.25 104 ALA A CA 1
ATOM 813 C C . ALA A 1 104 ? -5.322 -1.007 10.393 1.00 93.25 104 ALA A C 1
ATOM 815 O O . ALA A 1 104 ? -6.308 -1.413 11.004 1.00 93.25 104 ALA A O 1
ATOM 816 N N . TYR A 1 105 ? -4.084 -1.403 10.702 1.00 95.25 105 TYR A N 1
ATOM 817 C CA . TYR A 1 105 ? -3.741 -2.460 11.659 1.00 95.25 105 TYR A CA 1
ATOM 818 C C . TYR A 1 105 ? -4.474 -2.390 13.014 1.00 95.25 105 TYR A C 1
ATOM 820 O O . TYR A 1 105 ? -5.024 -3.411 13.432 1.00 95.25 105 TYR A O 1
ATOM 828 N N . PRO A 1 106 ? -4.562 -1.238 13.711 1.00 93.94 106 PRO A N 1
ATOM 829 C CA . PRO A 1 106 ? -5.274 -1.188 14.989 1.00 93.94 106 PRO A CA 1
ATOM 830 C C . PRO A 1 106 ? -6.799 -1.328 14.849 1.00 93.94 106 PRO A C 1
ATOM 832 O O . PRO A 1 106 ? -7.479 -1.539 15.847 1.00 93.94 106 PRO A O 1
ATOM 835 N N . LYS A 1 107 ? -7.343 -1.203 13.632 1.00 91.56 107 LYS A N 1
ATOM 836 C CA . LYS A 1 107 ? -8.784 -1.148 13.346 1.00 91.56 107 LYS A CA 1
ATOM 837 C C . LYS A 1 107 ? -9.322 -2.405 12.657 1.00 91.56 107 LYS A C 1
ATOM 839 O O . LYS A 1 107 ? -10.533 -2.522 12.477 1.00 91.56 107 LYS A O 1
ATOM 844 N N . VAL A 1 108 ? -8.455 -3.319 12.218 1.00 91.31 108 VAL A N 1
ATOM 845 C CA . VAL A 1 108 ? -8.897 -4.586 11.622 1.00 91.31 108 VAL A CA 1
ATOM 846 C C . VAL A 1 108 ? -9.342 -5.569 12.700 1.00 91.31 108 VAL A C 1
ATOM 848 O O . VAL A 1 108 ? -8.840 -5.549 13.822 1.00 91.31 108 VAL A O 1
ATOM 851 N N . ALA A 1 109 ? -10.257 -6.470 12.338 1.00 92.25 109 ALA A N 1
ATOM 852 C CA . ALA A 1 109 ? -10.621 -7.594 13.194 1.00 92.25 109 ALA A CA 1
ATOM 853 C C . ALA A 1 109 ? -9.379 -8.418 13.573 1.00 92.25 109 ALA A C 1
ATOM 855 O O . ALA A 1 109 ? -8.484 -8.605 12.744 1.00 92.25 109 ALA A O 1
ATOM 856 N N . GLU A 1 110 ? -9.352 -8.963 14.792 1.00 94.44 110 GLU A N 1
ATOM 857 C CA . GLU A 1 110 ? -8.204 -9.736 15.294 1.00 94.44 110 GLU A CA 1
ATOM 858 C C . GLU A 1 110 ? -7.803 -10.888 14.368 1.00 94.44 110 GLU A C 1
ATOM 860 O O . GLU A 1 110 ? -6.623 -11.096 14.090 1.00 94.44 110 GLU A O 1
ATOM 865 N N . SER A 1 111 ? -8.790 -11.566 13.778 1.00 94.44 111 SER A N 1
ATOM 866 C CA . SER A 1 111 ? -8.582 -12.645 12.805 1.00 94.44 111 SER A CA 1
ATOM 867 C C . SER A 1 111 ? -7.819 -12.221 11.541 1.00 94.44 111 SER A C 1
ATOM 869 O O . SER A 1 111 ? -7.294 -13.072 10.821 1.00 94.44 111 SER A O 1
ATOM 871 N N . ASN A 1 112 ? -7.733 -10.919 11.258 1.00 93.19 112 ASN A N 1
ATOM 872 C CA . ASN A 1 112 ? -7.037 -10.367 10.099 1.00 93.19 112 ASN A CA 1
ATOM 873 C C . ASN A 1 112 ? -5.710 -9.678 10.450 1.00 93.19 112 ASN A C 1
ATOM 875 O O . ASN A 1 112 ? -4.934 -9.403 9.533 1.00 93.19 112 ASN A O 1
ATOM 879 N N . LYS A 1 113 ? -5.391 -9.446 11.731 1.00 95.31 113 LYS A N 1
ATOM 880 C CA . LYS A 1 113 ? -4.134 -8.781 12.125 1.00 95.31 113 LYS A CA 1
A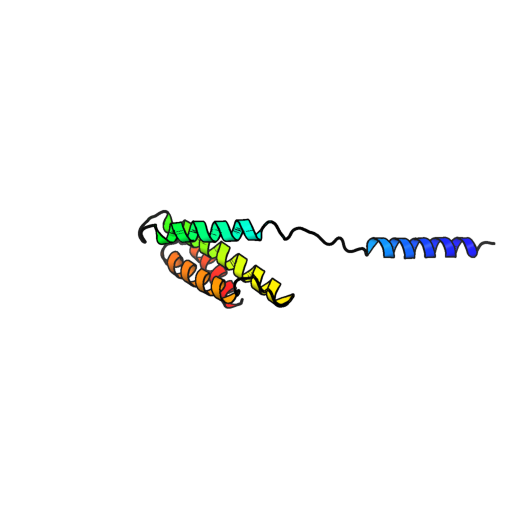TOM 881 C C . LYS A 1 113 ? -2.895 -9.532 11.657 1.00 95.31 113 LYS A C 1
ATOM 883 O O . LYS A 1 113 ? -1.986 -8.918 11.108 1.00 95.31 113 LYS A O 1
ATOM 888 N N . ALA A 1 114 ? -2.886 -10.859 11.790 1.00 96.31 114 ALA A N 1
ATOM 889 C CA . ALA A 1 114 ? -1.775 -11.687 11.323 1.00 96.31 114 ALA A CA 1
ATOM 890 C C . ALA A 1 114 ? -1.518 -11.518 9.815 1.00 96.31 114 ALA A C 1
ATOM 892 O O . ALA A 1 114 ? -0.370 -11.414 9.393 1.00 96.31 114 ALA A O 1
ATOM 893 N N . LYS A 1 115 ? -2.580 -11.412 9.002 1.00 94.06 115 LYS A N 1
ATOM 894 C CA . LYS A 1 115 ? -2.454 -11.193 7.552 1.00 94.06 115 LYS A CA 1
ATOM 895 C C . LYS A 1 115 ? -1.806 -9.845 7.250 1.00 94.06 115 LYS A C 1
ATOM 897 O O . LYS A 1 115 ? -0.896 -9.785 6.432 1.00 94.06 115 LYS A O 1
ATOM 902 N N . VAL A 1 116 ? -2.237 -8.788 7.942 1.00 96.19 116 VAL A N 1
ATOM 903 C CA . VAL A 1 116 ? -1.651 -7.446 7.802 1.00 96.19 116 VAL A CA 1
ATOM 904 C C . VAL A 1 116 ? -0.169 -7.458 8.186 1.00 96.19 116 VAL A C 1
ATOM 906 O O . VAL A 1 116 ? 0.658 -6.951 7.434 1.00 96.19 116 VAL A O 1
ATOM 909 N N . LEU A 1 117 ? 0.192 -8.105 9.299 1.00 97.06 117 LEU A N 1
ATOM 910 C CA . LEU A 1 117 ? 1.585 -8.200 9.748 1.00 97.06 117 LEU A CA 1
ATOM 911 C C . LEU A 1 117 ? 2.482 -8.945 8.756 1.00 97.06 117 LEU A C 1
ATOM 913 O O . LEU A 1 117 ? 3.606 -8.511 8.518 1.00 97.06 117 LEU A O 1
ATOM 917 N N . VAL A 1 118 ? 1.993 -10.025 8.142 1.00 96.00 118 VAL A N 1
ATOM 918 C CA . VAL A 1 118 ? 2.743 -10.745 7.100 1.00 96.00 118 VAL A CA 1
ATOM 919 C C . VAL A 1 118 ? 3.010 -9.840 5.895 1.00 96.00 118 VAL A C 1
ATOM 921 O O . VAL A 1 118 ? 4.141 -9.799 5.410 1.00 96.00 118 VAL A O 1
ATOM 924 N N . GLN A 1 119 ? 2.014 -9.067 5.446 1.00 95.69 119 GLN A N 1
ATOM 925 C CA . GLN A 1 119 ? 2.202 -8.115 4.344 1.00 95.69 119 GLN A CA 1
ATOM 926 C C . GLN A 1 119 ? 3.213 -7.022 4.705 1.00 95.69 119 GLN A C 1
ATOM 928 O O . GLN A 1 119 ? 4.119 -6.731 3.926 1.00 95.69 119 GLN A O 1
ATOM 933 N N . MET A 1 120 ? 3.116 -6.460 5.912 1.00 97.25 120 MET A N 1
ATOM 934 C CA . MET A 1 120 ? 4.081 -5.474 6.402 1.00 97.25 120 MET A CA 1
ATOM 935 C C . MET A 1 120 ? 5.498 -6.053 6.498 1.00 97.25 120 MET A C 1
ATOM 937 O O . MET A 1 120 ? 6.453 -5.385 6.110 1.00 97.25 120 MET A O 1
ATOM 941 N N . GLY A 1 121 ? 5.652 -7.290 6.975 1.00 96.50 121 GLY A N 1
ATOM 942 C CA . GLY A 1 121 ? 6.944 -7.976 7.036 1.00 96.50 121 GLY A CA 1
ATOM 943 C C . GLY A 1 121 ? 7.572 -8.134 5.652 1.00 96.50 121 GLY A C 1
ATOM 944 O O . GLY A 1 121 ? 8.725 -7.760 5.454 1.00 96.50 121 GLY A O 1
ATOM 945 N N . HIS A 1 122 ? 6.788 -8.587 4.672 1.00 92.88 122 HIS A N 1
ATOM 946 C CA . HIS A 1 122 ? 7.242 -8.721 3.288 1.00 92.88 122 HIS A CA 1
ATOM 947 C C . HIS A 1 122 ? 7.678 -7.372 2.684 1.00 92.88 122 HIS A C 1
ATOM 949 O O . HIS A 1 122 ? 8.723 -7.282 2.048 1.00 92.88 122 HIS A O 1
ATOM 955 N N . LEU A 1 123 ? 6.935 -6.291 2.941 1.00 94.94 123 LEU A N 1
ATOM 956 C CA . LEU A 1 123 ? 7.290 -4.935 2.495 1.00 94.94 123 LEU A CA 1
ATOM 957 C C . LEU A 1 123 ? 8.559 -4.356 3.142 1.00 94.94 123 LEU A C 1
ATOM 959 O O . LEU A 1 123 ? 9.111 -3.387 2.623 1.00 94.94 123 LEU A O 1
ATOM 963 N N . ASN A 1 124 ? 9.024 -4.905 4.264 1.00 93.69 124 ASN A N 1
ATOM 964 C CA . ASN A 1 124 ? 10.303 -4.518 4.866 1.00 93.69 124 ASN A CA 1
ATOM 965 C C . ASN A 1 124 ? 11.496 -5.306 4.297 1.00 93.69 124 ASN A C 1
ATOM 967 O O . ASN A 1 124 ? 12.634 -4.948 4.583 1.00 93.69 124 ASN A O 1
ATOM 971 N N . GLN A 1 125 ? 11.243 -6.357 3.510 1.00 88.06 125 GLN A N 1
ATOM 972 C CA . GLN A 1 125 ? 12.269 -7.169 2.844 1.00 88.06 125 GLN A CA 1
ATOM 973 C C . GLN A 1 125 ? 12.407 -6.879 1.341 1.00 88.06 125 GLN A C 1
ATOM 975 O O . GLN A 1 125 ? 13.342 -7.378 0.717 1.00 88.06 125 GLN A O 1
ATOM 980 N N . LEU A 1 126 ? 11.468 -6.115 0.772 1.00 74.62 126 LEU A N 1
ATOM 981 C CA . LEU A 1 126 ? 11.503 -5.585 -0.597 1.00 74.62 126 LEU A CA 1
ATOM 982 C C . LEU A 1 126 ? 12.445 -4.389 -0.715 1.00 74.62 126 LEU A C 1
ATOM 984 O O . LEU A 1 126 ? 13.118 -4.316 -1.764 1.00 74.62 126 LEU A O 1
#

Foldseek 3Di:
DPVVVVVVVVVVVVVVVVVVPPPPPDPPPDPPPVVLVVLLVVLVVVLVPDDLPDPVNLVSLLVNLVSLLVLLVVVVVVVVVHDDPPRDHSLVSLVSSLVSLVSNLVPDDPVCNVVSVVSNVVSVVD

Secondary structure (DSSP, 8-state):
--HHHHHHHHHHHHHHHHHTT--------SSHHHHHHHHHHHHHHHHHHS-TT-TTHHHHHHHHHHHHHHHHHHHHHHHHHS--SSSPPHHHHHHHHHHHHHHHGGGS-HHHHHHHHHHHHHHTT-

Sequence (126 aa):
MIKAIKSFSVFALVFLSFVLSVSIKSHAAEKVDNNRDYLIDKLHRVVTNLAPADSARNGIILRLADLLSDRARYNSMKLSEGPCKTCIAPDTDRKKALQYYSEAYPKVAESNKAKVLVQMGHLNQL

pLDDT: mean 82.98, std 17.0, range [46.0, 98.25]

Radius of gyration: 24.49 Å; chains: 1; bounding box: 41×63×63 Å